Protein AF-A0A4R5EFM0-F1 (afdb_monomer)

Sequence (162 aa):
MQKVVRPEHVPHYLEGGYDLVAGYVHRFHDVRELTTPGALIRGLGLIYEGSPFTPMSEEIHVIRWPAVKPPLFRRPLGGIDEWSMGIIPGGWVIEKAPFPGSGYAPGDGPAIPEFKIESQRLPHGAELYRIAADGKERLVAGYDADLRRWLVKLPGGPGGRA

Solvent-accessible surface area (backbone atoms only — not comparable to full-atom values): 8920 Å² total; per-residue (Å²): 56,33,31,80,49,56,76,86,52,50,56,40,31,60,74,65,32,55,50,71,48,60,46,70,34,30,52,44,84,74,48,64,86,44,46,26,27,36,45,42,32,41,37,53,35,46,76,51,93,88,45,94,59,56,61,83,35,64,52,40,40,35,40,38,40,83,75,88,56,64,88,61,57,36,59,44,22,12,14,66,41,73,66,53,11,70,74,33,89,84,35,80,39,70,43,68,82,89,47,78,27,74,26,42,42,72,26,57,77,78,91,32,64,30,24,38,30,66,83,37,72,61,57,64,68,21,33,35,33,39,24,28,57,89,38,54,74,41,74,42,27,39,31,37,60,90,77,50,33,39,50,69,49,61,96,82,64,80,82,80,82,129

Radius of gyration: 16.35 Å; Cα contacts (8 Å, |Δi|>4): 346; chains: 1; bounding box: 41×30×46 Å

Nearest PDB structures (foldseek):
  8gdt-assembly1_B  TM=5.083E-01  e=2.490E+00  Heligmosomoides polygyrus
  7lu9-assembly1_r  TM=2.102E-01  e=1.807E+00  Macaca mulatta
  9bge-assembly1_E  TM=2.446E-01  e=6.505E+00  Mus musculus
  7ugp-assembly1_L  TM=2.733E-01  e=9.552E+00  Homo sapiens

Mean predicted aligned error: 4.9 Å

Foldseek 3Di:
DKDWDQPVCVCCAAPVLDFKDFFKDADCVLCVVQLALLSCCQQLVQDDVPRSGDSPDQKTKMKDADPPDVVQWAQQAAEQDPVRQVPTVVRDDHDHPPDPNPQFGPHDDDTGGMTGGHIDGGDFQIWMWMRGRVSDIDTQWGQHPVVSHTHGDDVPDPDDDD

Secondary structure (DSSP, 8-state):
-EEEEPGGGHHHHHTT---EEEEEEE-HHHHTT--SHHHHHHHTT--STT-S--TT-SEEEEEE---S-GGG-B--BEESSHHHHHTSTT--EE--SS---BSB-SSSSSPPBEEEEEEEEPPTT-EEEEEETT--EEEEEEEETTTTEEEE--TT------

Structure (mmCIF, N/CA/C/O backbone):
data_AF-A0A4R5EFM0-F1
#
_entry.id   AF-A0A4R5EFM0-F1
#
loop_
_atom_site.group_PDB
_atom_site.id
_atom_site.type_symbol
_atom_site.label_atom_id
_atom_site.label_alt_id
_atom_site.label_comp_id
_atom_site.label_asym_id
_atom_site.label_entity_id
_atom_site.label_seq_id
_atom_site.pdbx_PDB_ins_code
_atom_site.Cartn_x
_atom_site.Cartn_y
_atom_site.Cartn_z
_atom_site.occupancy
_atom_site.B_iso_or_equiv
_atom_site.auth_seq_id
_atom_site.auth_comp_id
_atom_site.auth_asym_id
_atom_site.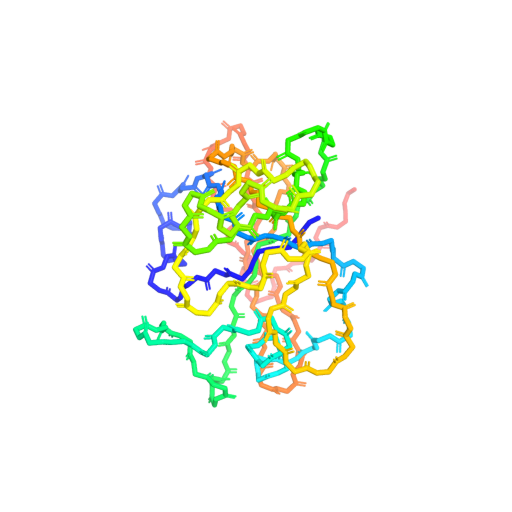auth_atom_id
_atom_site.pdbx_PDB_model_num
ATOM 1 N N . MET A 1 1 ? -6.533 -6.023 -2.010 1.00 97.31 1 MET A N 1
ATOM 2 C CA . MET A 1 1 ? -5.299 -5.231 -2.175 1.00 97.31 1 MET A CA 1
ATOM 3 C C . MET A 1 1 ? -4.928 -4.609 -0.850 1.00 97.31 1 MET A C 1
ATOM 5 O O . MET A 1 1 ? -5.815 -4.440 -0.022 1.00 97.31 1 MET A O 1
ATOM 9 N N . GLN A 1 2 ? -3.647 -4.313 -0.660 1.00 98.31 2 GLN A N 1
ATOM 10 C CA . GLN A 1 2 ? -3.086 -3.630 0.496 1.00 98.31 2 GLN A CA 1
ATOM 11 C C . GLN A 1 2 ? -2.067 -2.576 0.034 1.00 98.31 2 GLN A C 1
ATOM 13 O O . GLN A 1 2 ? -1.236 -2.850 -0.836 1.00 98.31 2 GLN A O 1
ATOM 18 N N . LYS A 1 3 ? -2.107 -1.393 0.651 1.00 98.38 3 LYS A N 1
ATOM 19 C CA . LYS A 1 3 ? -1.127 -0.309 0.496 1.00 98.38 3 LYS A CA 1
ATOM 20 C C . LYS A 1 3 ? -0.607 0.086 1.867 1.00 98.38 3 LYS A C 1
ATOM 22 O O . LYS A 1 3 ? -1.414 0.407 2.731 1.00 98.38 3 LYS A O 1
ATOM 27 N N . VAL A 1 4 ? 0.712 0.123 2.044 1.00 98.25 4 VAL A N 1
ATOM 28 C CA . VAL A 1 4 ? 1.313 0.815 3.191 1.00 98.25 4 VAL A CA 1
ATOM 29 C C . VAL A 1 4 ? 1.146 2.321 2.998 1.00 98.25 4 VAL A C 1
ATOM 31 O O . VAL A 1 4 ? 1.496 2.865 1.946 1.00 98.25 4 VAL A O 1
ATOM 34 N N . VAL A 1 5 ? 0.582 2.981 4.006 1.00 97.56 5 VAL A N 1
ATOM 35 C CA . VAL A 1 5 ? 0.316 4.419 4.017 1.00 97.56 5 VAL A CA 1
ATOM 36 C C . VAL A 1 5 ? 1.448 5.118 4.749 1.00 97.56 5 VAL A C 1
ATOM 38 O O . VAL A 1 5 ? 1.846 4.705 5.837 1.00 97.56 5 VAL A O 1
ATOM 41 N N . ARG A 1 6 ? 1.970 6.184 4.144 1.00 96.31 6 ARG A N 1
ATOM 42 C CA . ARG A 1 6 ? 2.980 7.021 4.790 1.00 96.31 6 ARG A CA 1
ATOM 43 C C . ARG A 1 6 ? 2.378 7.694 6.032 1.00 96.31 6 ARG A C 1
ATOM 45 O O . ARG A 1 6 ? 1.233 8.142 5.929 1.00 96.31 6 ARG A O 1
ATOM 52 N N . PRO A 1 7 ? 3.090 7.778 7.169 1.00 95.12 7 PRO A N 1
ATOM 53 C CA . PRO A 1 7 ? 2.542 8.347 8.402 1.00 95.12 7 PRO A CA 1
ATOM 54 C C . PRO A 1 7 ? 1.918 9.734 8.205 1.00 95.12 7 PRO A C 1
ATOM 56 O O . PRO A 1 7 ? 0.800 9.976 8.653 1.00 95.12 7 PRO A O 1
ATOM 59 N N . GLU A 1 8 ? 2.574 10.604 7.434 1.00 94.94 8 GLU A N 1
ATOM 60 C CA . GLU A 1 8 ? 2.098 11.952 7.120 1.00 94.94 8 GLU A CA 1
ATOM 61 C C . GLU A 1 8 ? 0.795 11.971 6.303 1.00 94.94 8 GLU A C 1
ATOM 63 O O . GLU A 1 8 ? 0.056 12.952 6.323 1.00 94.94 8 GLU A O 1
ATOM 68 N N . HIS A 1 9 ? 0.463 10.886 5.597 1.00 96.38 9 HIS A N 1
ATOM 69 C CA . HIS A 1 9 ? -0.770 10.781 4.818 1.00 96.38 9 HIS A CA 1
ATOM 70 C C . HIS A 1 9 ? -1.962 10.281 5.637 1.00 96.38 9 HIS A C 1
ATOM 72 O O . HIS A 1 9 ? -3.096 10.493 5.217 1.00 96.38 9 HIS A O 1
ATOM 78 N N . VAL A 1 10 ? -1.751 9.655 6.798 1.00 96.56 10 VAL A N 1
ATOM 79 C CA . VAL A 1 10 ? -2.845 9.079 7.601 1.00 96.56 10 VAL A CA 1
ATOM 80 C C . VAL A 1 10 ? -3.905 10.126 7.992 1.00 96.56 10 VAL A C 1
ATOM 82 O O . VAL A 1 10 ? -5.085 9.856 7.747 1.00 96.56 10 VAL A O 1
ATOM 85 N N . PRO A 1 11 ? -3.550 11.334 8.483 1.00 95.94 11 PRO A N 1
ATOM 86 C CA . PRO A 1 11 ? -4.543 12.367 8.796 1.00 95.94 11 PRO A CA 1
ATOM 87 C C . PRO A 1 11 ? -5.354 12.820 7.574 1.00 95.94 11 PRO A C 1
ATOM 89 O O . PRO A 1 11 ? -6.542 13.101 7.687 1.00 95.94 11 PRO A O 1
ATOM 92 N N . HIS A 1 12 ? -4.761 12.817 6.376 1.00 96.00 12 HIS A N 1
ATOM 93 C CA . HIS A 1 12 ? -5.465 13.202 5.147 1.00 96.00 12 HIS A CA 1
ATOM 94 C C . HIS A 1 12 ? -6.621 12.247 4.823 1.00 96.00 12 HIS A C 1
ATOM 96 O O . HIS A 1 12 ? -7.671 12.690 4.361 1.00 96.00 12 HIS A O 1
ATOM 102 N N . TYR A 1 13 ? -6.457 10.951 5.101 1.00 96.19 13 TYR A N 1
ATOM 103 C CA . TYR A 1 13 ? -7.558 9.994 5.012 1.00 96.19 13 TYR A CA 1
ATOM 104 C C . TYR A 1 13 ? -8.569 10.238 6.140 1.00 96.19 13 TYR A C 1
ATOM 106 O O . TYR A 1 13 ? -9.739 10.494 5.872 1.00 96.19 13 TYR A O 1
ATOM 114 N N . LEU A 1 14 ? -8.123 10.205 7.399 1.00 95.06 14 LEU A N 1
ATOM 115 C CA . LEU A 1 14 ? -9.026 10.197 8.557 1.00 95.06 14 LEU A CA 1
ATOM 116 C C . LEU A 1 14 ? -9.821 11.497 8.741 1.00 95.06 14 LEU A C 1
ATOM 118 O O . LEU A 1 14 ? -10.995 11.444 9.099 1.00 95.06 14 LEU A O 1
ATOM 122 N N . GLU A 1 15 ? -9.195 12.643 8.493 1.00 91.06 15 GLU A N 1
ATOM 123 C CA . GLU A 1 15 ? -9.760 13.972 8.751 1.00 91.06 15 GLU A CA 1
ATOM 124 C C . GLU A 1 15 ? -10.099 14.696 7.447 1.00 91.06 15 GLU A C 1
ATOM 126 O O . GLU A 1 15 ? -11.143 15.336 7.338 1.00 91.06 15 GLU A O 1
ATOM 131 N N . GLY A 1 16 ? -9.238 14.559 6.434 1.00 88.00 16 GLY A N 1
ATOM 132 C CA . GLY A 1 16 ? -9.393 15.227 5.140 1.00 88.00 16 GLY A CA 1
ATOM 133 C C . GLY A 1 16 ? -10.356 14.538 4.169 1.00 88.00 16 GLY A C 1
ATOM 134 O O . GLY A 1 16 ? -10.641 15.092 3.108 1.00 88.00 16 GLY A O 1
ATOM 135 N N . GLY A 1 17 ? -10.842 13.332 4.489 1.00 90.00 17 GLY A N 1
ATOM 136 C CA . GLY A 1 17 ? -11.742 12.567 3.619 1.00 90.00 17 GLY A CA 1
ATOM 137 C C . GLY A 1 17 ? -11.085 12.073 2.326 1.00 90.00 17 GLY A C 1
ATOM 138 O O . GLY A 1 17 ? -11.790 11.700 1.388 1.00 90.00 17 GLY A O 1
ATOM 139 N N . TYR A 1 18 ? -9.750 12.074 2.259 1.00 94.56 18 TYR A N 1
ATOM 140 C CA . TYR A 1 18 ? -9.021 11.657 1.069 1.00 94.56 18 TYR A CA 1
ATOM 141 C C . TYR A 1 18 ? -9.387 10.216 0.705 1.00 94.56 18 TYR A C 1
ATOM 143 O O . TYR A 1 18 ? -9.412 9.335 1.561 1.00 94.56 18 TYR A O 1
ATOM 151 N N . ASP A 1 19 ? -9.704 9.973 -0.562 1.00 95.25 19 ASP A N 1
ATOM 152 C CA . ASP A 1 19 ? -10.231 8.691 -1.037 1.00 95.25 19 ASP A CA 1
ATOM 153 C C . ASP A 1 19 ? -9.432 8.119 -2.209 1.00 95.25 19 ASP A C 1
ATOM 155 O O . ASP A 1 19 ? -9.840 7.129 -2.809 1.00 95.25 19 ASP A O 1
ATOM 159 N N . LEU A 1 20 ? -8.292 8.723 -2.540 1.00 95.50 20 LEU A N 1
ATOM 160 C CA . LEU A 1 20 ? -7.443 8.312 -3.651 1.00 95.50 20 LEU A CA 1
ATOM 161 C C . LEU A 1 20 ? -6.242 7.506 -3.161 1.00 95.50 20 LEU A C 1
ATOM 163 O O . LEU A 1 20 ? -5.549 7.909 -2.232 1.00 95.50 20 LEU A O 1
ATOM 167 N N . VAL A 1 21 ? -5.946 6.405 -3.847 1.00 95.81 21 VAL A N 1
ATOM 168 C CA . VAL A 1 21 ? -4.747 5.589 -3.641 1.00 95.81 21 VAL A CA 1
ATOM 169 C C . VAL A 1 21 ? -3.969 5.462 -4.951 1.00 95.81 21 VAL A C 1
ATOM 171 O O . VAL A 1 21 ? -4.559 5.352 -6.023 1.00 95.81 21 VAL A O 1
ATOM 174 N N . ALA A 1 22 ? -2.639 5.496 -4.867 1.00 95.44 22 ALA A N 1
ATOM 175 C CA . ALA A 1 22 ? -1.741 5.425 -6.018 1.00 95.44 22 ALA A CA 1
ATOM 176 C C . ALA A 1 22 ? -0.406 4.741 -5.661 1.00 95.44 22 ALA A C 1
ATOM 178 O O . ALA A 1 22 ? -0.072 4.528 -4.486 1.00 95.44 22 ALA A O 1
ATOM 179 N N . GLY A 1 23 ? 0.389 4.445 -6.689 1.00 95.38 23 GLY A N 1
ATOM 180 C CA . GLY A 1 23 ? 1.723 3.863 -6.575 1.00 95.38 23 GLY A CA 1
ATOM 181 C C . GLY A 1 23 ? 1.689 2.356 -6.332 1.00 95.38 23 GLY A C 1
ATOM 182 O O . GLY A 1 23 ? 0.810 1.656 -6.824 1.00 95.38 23 GLY A O 1
ATOM 183 N N . TYR A 1 24 ? 2.666 1.849 -5.584 1.00 95.62 24 TYR A N 1
ATOM 184 C CA . TYR A 1 24 ? 2.840 0.409 -5.388 1.00 95.62 24 TYR A CA 1
ATOM 185 C C . TYR A 1 24 ? 1.876 -0.204 -4.375 1.00 95.62 24 TYR A C 1
ATOM 187 O O . TYR A 1 24 ? 1.727 0.321 -3.270 1.00 95.62 24 TYR A O 1
ATOM 195 N N . VAL A 1 25 ? 1.232 -1.306 -4.740 1.00 97.69 25 VAL A N 1
ATOM 196 C CA . VAL A 1 25 ? 0.230 -2.029 -3.952 1.00 97.69 25 VAL A CA 1
ATOM 197 C C . VAL A 1 25 ? 0.437 -3.532 -4.091 1.00 97.69 25 VAL A C 1
ATOM 199 O O . VAL A 1 25 ? 0.948 -4.021 -5.097 1.00 97.69 25 VAL A O 1
ATOM 202 N N . HIS A 1 26 ? -0.033 -4.276 -3.098 1.00 98.06 26 HIS A N 1
ATOM 203 C CA . HIS A 1 26 ? 0.163 -5.721 -3.013 1.00 98.06 26 HIS A CA 1
ATOM 204 C C . HIS A 1 26 ? -1.179 -6.428 -2.863 1.00 98.06 26 HIS A C 1
ATOM 206 O O . HIS A 1 26 ? -2.155 -5.854 -2.363 1.00 98.06 26 HIS A O 1
ATOM 212 N N . ARG A 1 27 ? -1.273 -7.690 -3.281 1.00 97.81 27 ARG A N 1
ATOM 213 C CA . ARG A 1 27 ? -2.449 -8.494 -2.928 1.00 97.81 27 ARG A CA 1
ATOM 214 C C . ARG A 1 27 ? -2.322 -8.847 -1.453 1.00 97.81 27 ARG A C 1
ATOM 216 O O . ARG A 1 27 ? -1.245 -9.202 -0.997 1.00 97.81 27 ARG A O 1
ATOM 223 N N . PHE A 1 28 ? -3.419 -8.755 -0.704 1.00 97.81 28 PHE A N 1
ATOM 224 C CA . PHE A 1 28 ? -3.363 -8.977 0.743 1.00 97.81 28 PHE A CA 1
ATOM 225 C C . PHE A 1 28 ? -2.834 -10.379 1.089 1.00 97.81 28 PHE A C 1
ATOM 227 O O . PHE A 1 28 ? -2.037 -10.516 2.006 1.00 97.81 28 PHE A O 1
ATOM 234 N N . HIS A 1 29 ? -3.183 -11.400 0.298 1.00 97.12 29 HIS A N 1
ATOM 235 C CA . HIS A 1 29 ? -2.681 -12.760 0.512 1.00 97.12 29 HIS A CA 1
ATOM 236 C C . HIS A 1 29 ? -1.158 -12.894 0.382 1.00 97.12 29 HIS A C 1
ATOM 238 O O . HIS A 1 29 ? -0.595 -13.735 1.068 1.00 97.12 29 HIS A O 1
ATOM 244 N N . ASP A 1 30 ? -0.502 -12.080 -0.454 1.00 97.88 30 ASP A N 1
ATOM 245 C CA . ASP A 1 30 ? 0.954 -12.138 -0.656 1.00 97.88 30 ASP A CA 1
ATOM 246 C C . ASP A 1 30 ? 1.726 -11.512 0.518 1.00 97.88 30 ASP A C 1
ATOM 248 O O . ASP A 1 30 ? 2.917 -11.753 0.674 1.00 97.88 30 ASP A O 1
ATOM 252 N N . VAL A 1 31 ? 1.059 -10.694 1.340 1.00 97.94 31 VAL A N 1
ATOM 253 C CA . VAL A 1 31 ? 1.690 -9.910 2.419 1.00 97.94 31 VAL A CA 1
ATOM 254 C C . VAL A 1 31 ? 1.107 -10.200 3.799 1.00 97.94 31 VAL A C 1
ATOM 256 O O . VAL A 1 31 ? 1.524 -9.586 4.775 1.00 97.94 31 VAL A O 1
ATOM 259 N N . ARG A 1 32 ? 0.146 -11.125 3.907 1.00 96.75 32 ARG A N 1
ATOM 260 C CA . ARG A 1 32 ? -0.554 -11.430 5.167 1.00 96.75 32 ARG A CA 1
ATOM 261 C C . ARG A 1 32 ? 0.363 -11.988 6.260 1.00 96.75 32 ARG A C 1
ATOM 263 O O . ARG A 1 32 ? 0.046 -11.857 7.432 1.00 96.75 32 ARG A O 1
ATOM 270 N N . GLU A 1 33 ? 1.480 -12.603 5.871 1.00 96.75 33 GLU A N 1
ATOM 271 C CA . GLU A 1 33 ? 2.476 -13.153 6.802 1.00 96.75 33 GLU A CA 1
ATOM 272 C C . GLU A 1 33 ? 3.447 -12.068 7.316 1.00 96.75 33 GLU A C 1
ATOM 274 O O . GLU A 1 33 ? 4.180 -12.286 8.278 1.00 96.75 33 GLU A O 1
ATOM 279 N N . LEU A 1 34 ? 3.451 -10.875 6.703 1.00 97.56 34 LEU A N 1
ATOM 280 C CA . LEU A 1 34 ? 4.215 -9.717 7.172 1.00 97.56 34 LEU A CA 1
ATOM 281 C C . LEU A 1 34 ? 3.406 -8.986 8.247 1.00 97.56 34 LEU A C 1
ATOM 283 O O . LEU A 1 34 ? 2.757 -7.974 7.991 1.00 97.56 34 LEU A O 1
ATOM 287 N N . THR A 1 35 ? 3.421 -9.538 9.455 1.00 97.38 35 THR A N 1
ATOM 288 C CA . THR A 1 35 ? 2.513 -9.119 10.531 1.00 97.38 35 THR A CA 1
ATOM 289 C C . THR A 1 35 ? 3.019 -7.949 11.365 1.00 97.38 35 THR A C 1
ATOM 291 O O . THR A 1 35 ? 2.253 -7.413 12.152 1.00 97.38 35 THR A O 1
ATOM 294 N N . THR A 1 36 ? 4.273 -7.513 11.210 1.00 98.19 36 THR A N 1
ATOM 295 C CA . THR A 1 36 ? 4.859 -6.408 11.995 1.00 98.19 36 THR A CA 1
ATOM 296 C C . THR A 1 36 ? 5.310 -5.246 11.103 1.00 98.19 36 THR A C 1
ATOM 298 O O . THR A 1 36 ? 5.627 -5.466 9.927 1.00 98.19 36 THR A O 1
ATOM 301 N N . PRO A 1 37 ? 5.417 -4.010 11.640 1.00 98.25 37 PRO A N 1
ATOM 302 C CA . PRO A 1 37 ? 5.970 -2.867 10.914 1.00 98.25 37 PRO A CA 1
ATOM 303 C C . PRO A 1 37 ? 7.329 -3.168 10.280 1.00 98.25 37 PRO A C 1
ATOM 305 O O . PRO A 1 37 ? 7.510 -2.977 9.080 1.00 98.25 37 PRO A O 1
ATOM 308 N N . GLY A 1 38 ? 8.265 -3.722 11.057 1.00 97.69 38 GLY A N 1
ATOM 309 C CA . GLY A 1 38 ? 9.596 -4.069 10.564 1.00 97.69 38 GLY A CA 1
ATOM 310 C C . GLY A 1 38 ? 9.577 -5.113 9.442 1.00 97.69 38 GLY A C 1
ATOM 311 O O . GLY A 1 38 ? 10.359 -4.995 8.500 1.00 97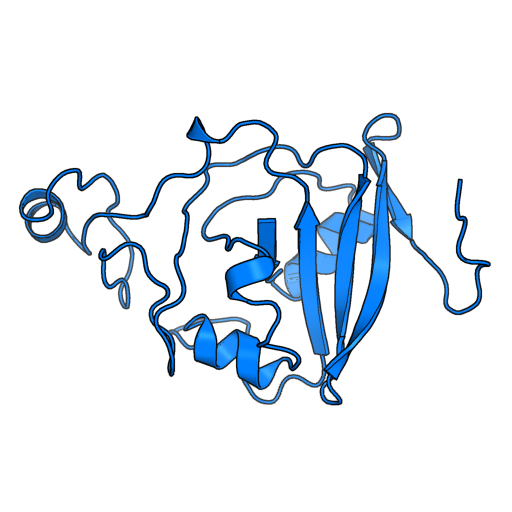.69 38 GLY A O 1
ATOM 312 N N . ALA A 1 39 ? 8.680 -6.106 9.506 1.00 97.44 39 ALA A N 1
ATOM 313 C CA . ALA A 1 39 ? 8.527 -7.110 8.452 1.00 97.44 39 ALA A CA 1
ATOM 314 C C . ALA A 1 39 ? 7.960 -6.506 7.159 1.00 97.44 39 ALA A C 1
ATOM 316 O O . ALA A 1 39 ? 8.489 -6.779 6.085 1.00 97.44 39 ALA A O 1
ATOM 317 N N . LEU A 1 40 ? 6.942 -5.643 7.254 1.00 97.81 40 LEU A N 1
ATOM 318 C CA . LEU A 1 40 ? 6.386 -4.931 6.097 1.00 97.81 40 LEU A CA 1
ATOM 319 C C . LEU A 1 40 ? 7.413 -3.994 5.461 1.00 97.81 40 LEU A C 1
ATOM 321 O O . LEU A 1 40 ? 7.563 -3.982 4.245 1.00 97.81 40 LEU A O 1
ATOM 325 N N . ILE A 1 41 ? 8.140 -3.223 6.267 1.00 97.44 41 ILE A N 1
ATOM 326 C CA . ILE A 1 41 ? 9.102 -2.236 5.767 1.00 97.44 41 ILE A CA 1
ATOM 327 C C . ILE A 1 41 ? 10.269 -2.918 5.053 1.00 97.44 41 ILE A C 1
ATOM 329 O O . ILE A 1 41 ? 10.608 -2.516 3.941 1.00 97.44 41 ILE A O 1
ATOM 333 N N . ARG A 1 42 ? 10.850 -3.968 5.651 1.00 96.88 42 ARG A N 1
ATOM 334 C CA . ARG A 1 42 ? 11.936 -4.732 5.020 1.00 96.88 42 ARG A CA 1
ATOM 335 C C . ARG A 1 42 ? 11.448 -5.539 3.823 1.00 96.88 42 ARG A C 1
ATOM 337 O O . ARG A 1 42 ? 12.032 -5.425 2.755 1.00 96.88 42 ARG A O 1
ATOM 344 N N . GLY A 1 43 ? 10.364 -6.299 3.978 1.00 96.50 43 GLY A N 1
ATOM 345 C CA . GLY A 1 43 ? 9.864 -7.199 2.935 1.00 96.50 43 GLY A CA 1
ATOM 346 C C . GLY A 1 43 ? 9.345 -6.473 1.697 1.00 96.50 43 GLY A C 1
ATOM 347 O O . GLY A 1 43 ? 9.489 -6.963 0.583 1.00 96.50 43 GLY A O 1
ATOM 348 N N . LEU A 1 44 ? 8.795 -5.268 1.863 1.00 96.31 44 LEU A N 1
ATOM 349 C CA . LEU A 1 44 ? 8.337 -4.445 0.740 1.00 96.31 44 LEU A CA 1
ATOM 350 C C . LEU A 1 44 ? 9.413 -3.476 0.226 1.00 96.31 44 LEU A C 1
ATOM 352 O O . LEU A 1 44 ? 9.128 -2.666 -0.651 1.00 96.31 44 LEU A O 1
ATOM 356 N N . GLY A 1 45 ? 10.631 -3.521 0.778 1.00 95.00 45 GLY A N 1
ATOM 357 C CA . GLY A 1 45 ? 11.744 -2.673 0.350 1.00 95.00 45 GLY A CA 1
ATOM 358 C C . GLY A 1 45 ? 11.475 -1.179 0.535 1.00 95.00 45 GLY A C 1
ATOM 359 O O . GLY A 1 45 ? 11.894 -0.352 -0.270 1.00 95.00 45 GLY A O 1
ATOM 360 N N . LEU A 1 46 ? 10.788 -0.806 1.618 1.00 95.00 46 LEU A N 1
ATOM 361 C CA . LEU A 1 46 ? 10.478 0.587 1.956 1.00 95.00 46 LEU A CA 1
ATOM 362 C C . LEU A 1 46 ? 11.669 1.318 2.599 1.00 95.00 46 LEU A C 1
ATOM 364 O O . LEU A 1 46 ? 11.484 2.346 3.244 1.00 95.00 46 LEU A O 1
ATOM 368 N N . ILE A 1 47 ? 12.885 0.792 2.450 1.00 93.19 47 ILE A N 1
ATOM 369 C CA . ILE A 1 47 ? 14.133 1.349 2.978 1.00 93.19 47 ILE A CA 1
ATOM 370 C C . ILE A 1 47 ? 14.928 1.881 1.786 1.00 93.19 47 ILE A C 1
ATOM 372 O O . ILE A 1 47 ? 15.752 1.189 1.198 1.00 93.19 47 ILE A O 1
ATOM 376 N N . TYR A 1 48 ? 14.631 3.114 1.403 1.00 89.69 48 TYR A N 1
ATOM 377 C CA . TYR A 1 48 ? 15.298 3.825 0.317 1.00 89.69 48 TYR A CA 1
ATOM 378 C C . TYR A 1 48 ? 15.582 5.265 0.756 1.00 89.69 48 TYR A C 1
ATOM 380 O O . TYR A 1 48 ? 15.055 5.735 1.769 1.00 89.69 48 TYR A O 1
ATOM 388 N N . GLU A 1 49 ? 16.425 5.973 0.009 1.00 89.50 49 GLU A N 1
ATOM 389 C CA . GLU A 1 49 ? 16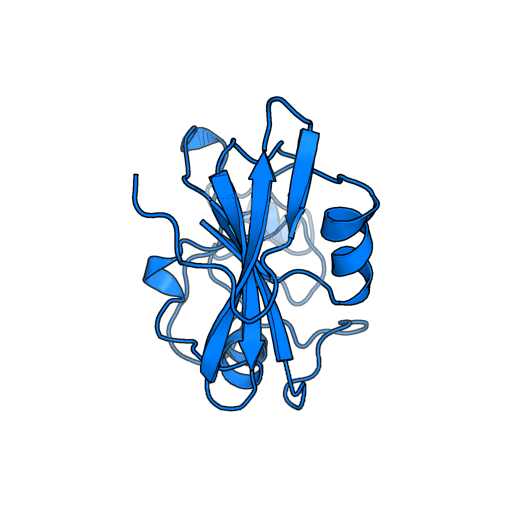.796 7.353 0.323 1.00 89.50 49 GLU A CA 1
ATOM 390 C C . GLU A 1 49 ? 15.559 8.268 0.407 1.00 89.50 49 GLU A C 1
ATOM 392 O O . GLU A 1 49 ? 14.747 8.339 -0.516 1.00 89.50 49 GLU A O 1
ATOM 397 N N . GLY A 1 50 ? 15.392 8.959 1.539 1.00 90.69 50 GLY A N 1
ATOM 398 C CA . GLY A 1 50 ? 14.221 9.807 1.788 1.00 90.69 50 GLY A CA 1
ATOM 399 C C . GLY A 1 50 ? 12.928 9.040 2.098 1.00 90.69 50 GLY A C 1
ATOM 400 O O . GLY A 1 50 ? 11.841 9.620 2.030 1.00 90.69 50 GLY A O 1
ATOM 401 N N . SER A 1 51 ? 13.008 7.744 2.420 1.00 93.00 51 SER A N 1
ATOM 402 C CA . SER A 1 51 ? 11.849 6.997 2.904 1.00 93.00 51 SER A CA 1
ATOM 403 C C . SER A 1 51 ? 11.338 7.567 4.237 1.00 93.00 51 SER A C 1
ATOM 405 O O . SER A 1 51 ? 12.138 7.799 5.144 1.00 93.00 51 SER A O 1
ATOM 407 N N . PRO A 1 52 ? 10.013 7.755 4.403 1.00 94.50 52 PRO A N 1
ATOM 408 C CA . PRO A 1 52 ? 9.423 8.155 5.681 1.00 94.50 52 PRO A CA 1
ATOM 409 C C . PRO A 1 52 ? 9.293 6.979 6.666 1.00 94.50 52 PRO A C 1
ATOM 411 O O . PRO A 1 52 ? 8.800 7.156 7.778 1.00 94.50 52 PRO A O 1
ATOM 414 N N . PHE A 1 53 ? 9.668 5.765 6.254 1.00 96.12 53 PHE A N 1
ATOM 415 C CA . PHE A 1 53 ? 9.518 4.551 7.048 1.00 96.12 53 PHE A CA 1
ATOM 416 C C . PHE A 1 53 ? 10.826 4.171 7.738 1.00 96.12 53 PHE A C 1
ATOM 418 O O . PHE A 1 53 ? 11.900 4.242 7.144 1.00 96.12 53 PHE A O 1
ATOM 425 N N . THR A 1 54 ? 10.725 3.684 8.977 1.00 95.06 54 THR A N 1
ATOM 426 C CA . THR A 1 54 ? 11.852 3.103 9.713 1.00 95.06 54 THR A CA 1
ATOM 427 C C . THR A 1 54 ? 11.506 1.691 10.187 1.00 95.06 54 THR A C 1
ATOM 429 O O . THR A 1 54 ? 10.425 1.482 10.734 1.00 95.06 54 THR A O 1
ATOM 432 N N . PRO A 1 55 ? 12.395 0.690 10.041 1.00 92.38 55 PRO A N 1
ATOM 433 C CA . PRO A 1 55 ? 12.129 -0.667 10.526 1.00 92.38 55 PRO A CA 1
ATOM 434 C C . PRO A 1 55 ? 11.899 -0.769 12.041 1.00 92.38 55 PRO A C 1
ATOM 436 O O . PRO A 1 55 ? 11.434 -1.808 12.505 1.00 92.38 55 PRO A O 1
ATOM 439 N N . MET A 1 56 ? 12.248 0.282 12.792 1.00 93.62 56 MET A N 1
ATOM 440 C CA . MET A 1 56 ? 12.015 0.419 14.232 1.00 93.62 56 MET A CA 1
ATOM 441 C C . MET A 1 56 ? 10.686 1.119 14.562 1.00 93.62 56 MET A C 1
ATOM 443 O O . MET A 1 56 ? 10.456 1.472 15.712 1.00 93.62 56 MET A O 1
ATOM 447 N N . SER A 1 57 ? 9.824 1.380 13.574 1.00 94.62 57 SER A N 1
ATOM 448 C CA . SER A 1 57 ? 8.512 1.978 13.818 1.00 94.62 57 SER A CA 1
ATOM 449 C C . SER A 1 57 ? 7.670 1.087 14.734 1.00 94.62 57 SER A C 1
ATOM 451 O O . SER A 1 57 ? 7.448 -0.086 14.438 1.00 94.62 57 SER A O 1
ATOM 453 N N . GLU A 1 58 ? 7.137 1.678 15.802 1.00 96.88 58 GLU A N 1
ATOM 454 C CA . GLU A 1 58 ? 6.234 1.006 16.748 1.00 96.88 58 GLU A CA 1
ATOM 455 C C . GLU A 1 58 ? 4.865 0.672 16.134 1.00 96.88 58 GLU A C 1
ATOM 457 O O . GLU A 1 58 ? 4.132 -0.188 16.625 1.00 96.88 58 GLU A O 1
ATOM 462 N N . GLU A 1 59 ? 4.510 1.342 15.039 1.00 97.38 59 GLU A N 1
ATOM 463 C CA . GLU A 1 59 ? 3.290 1.088 14.290 1.00 97.38 59 GLU A CA 1
ATOM 464 C C . GLU A 1 59 ? 3.442 1.429 12.806 1.00 97.38 59 GLU A C 1
ATOM 466 O O . GLU A 1 59 ? 4.289 2.227 12.403 1.00 97.38 59 GLU A O 1
ATOM 471 N N . ILE A 1 60 ? 2.587 0.829 11.982 1.00 98.38 60 ILE A N 1
ATOM 472 C CA . ILE A 1 60 ? 2.443 1.158 10.567 1.00 98.38 60 ILE A CA 1
ATOM 473 C C . ILE A 1 60 ? 0.970 1.129 10.169 1.00 98.38 60 ILE A C 1
ATOM 475 O O . ILE A 1 60 ? 0.181 0.351 10.710 1.00 98.38 60 ILE A O 1
ATOM 479 N N . HIS A 1 61 ? 0.599 1.971 9.209 1.00 98.56 61 HIS A N 1
ATOM 480 C CA . HIS A 1 61 ? -0.762 2.030 8.695 1.00 98.56 61 HIS A CA 1
ATOM 481 C C . HIS A 1 61 ? -0.851 1.404 7.309 1.00 98.56 61 HIS A C 1
ATOM 483 O O . HIS A 1 61 ? 0.009 1.619 6.451 1.00 98.56 61 HIS A O 1
ATOM 489 N N . VAL A 1 62 ? -1.918 0.644 7.079 1.00 98.69 62 VAL A N 1
ATOM 490 C CA . VAL A 1 62 ? -2.218 0.059 5.773 1.00 98.69 62 VAL A CA 1
ATOM 491 C C . VAL A 1 62 ? -3.668 0.314 5.392 1.00 98.69 62 VAL A C 1
ATOM 493 O O . VAL A 1 62 ? -4.549 0.276 6.244 1.00 98.69 62 VAL A O 1
ATOM 496 N N . ILE A 1 63 ? -3.928 0.534 4.106 1.00 98.56 63 ILE A N 1
ATOM 497 C CA . ILE A 1 63 ? -5.286 0.524 3.554 1.00 98.56 63 ILE A CA 1
ATOM 498 C C . ILE A 1 63 ? -5.503 -0.796 2.824 1.00 98.56 63 ILE A C 1
ATOM 500 O O . ILE A 1 63 ? -4.639 -1.222 2.053 1.00 98.56 63 ILE A O 1
ATOM 504 N N . ARG A 1 64 ? -6.649 -1.441 3.055 1.00 98.44 64 ARG A N 1
ATOM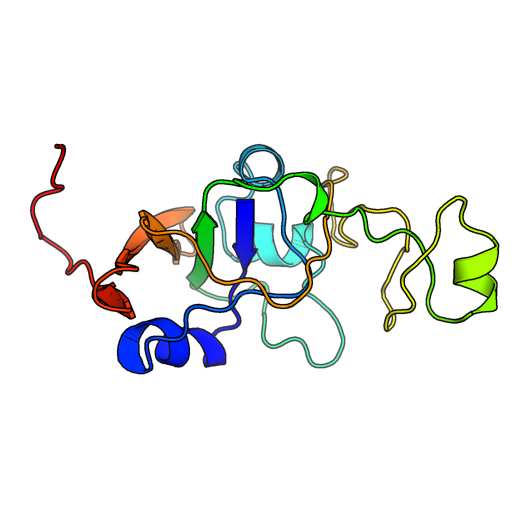 505 C CA . ARG A 1 64 ? -7.079 -2.688 2.414 1.00 98.44 64 ARG A CA 1
ATOM 506 C C . ARG A 1 64 ? -8.400 -2.483 1.679 1.00 98.44 64 ARG A C 1
ATOM 508 O O . ARG A 1 64 ? -9.289 -1.801 2.170 1.00 98.44 64 ARG A O 1
ATOM 515 N N . TRP A 1 65 ? -8.517 -3.044 0.478 1.00 97.62 65 TRP A N 1
ATOM 516 C CA . TRP A 1 65 ? -9.727 -2.917 -0.347 1.00 97.62 65 TRP A CA 1
ATOM 517 C C . TRP A 1 65 ? -9.854 -4.049 -1.380 1.00 97.62 65 TRP A C 1
ATOM 519 O O . TRP A 1 65 ? -8.835 -4.627 -1.787 1.00 97.62 65 TRP A O 1
ATOM 529 N N . PRO A 1 66 ? -11.070 -4.384 -1.847 1.00 95.31 66 PRO A N 1
ATOM 530 C CA . PRO A 1 66 ? -11.270 -5.347 -2.929 1.00 95.31 66 PRO A CA 1
ATOM 531 C C . PRO A 1 66 ? -10.794 -4.804 -4.289 1.00 95.31 66 PRO A C 1
ATOM 533 O O . PRO A 1 66 ? -11.018 -3.646 -4.638 1.00 95.31 66 PRO A O 1
ATOM 536 N N . ALA A 1 67 ? -10.157 -5.658 -5.097 1.00 91.88 67 ALA A N 1
ATOM 537 C CA . ALA A 1 67 ? -9.732 -5.318 -6.458 1.00 91.88 67 ALA A CA 1
ATOM 538 C C . ALA A 1 67 ? -10.904 -5.458 -7.448 1.00 91.88 67 ALA A C 1
ATOM 540 O O . ALA A 1 67 ? -11.036 -6.477 -8.118 1.00 91.88 67 ALA A O 1
ATOM 541 N N . VAL A 1 68 ? -11.761 -4.439 -7.545 1.00 83.81 68 VAL A N 1
ATOM 542 C CA . VAL A 1 68 ? -12.990 -4.491 -8.370 1.00 83.81 68 VAL A CA 1
ATOM 543 C C . VAL A 1 68 ? -12.756 -4.313 -9.880 1.00 83.81 68 VAL A C 1
ATOM 545 O O . VAL A 1 68 ? -13.651 -4.576 -10.677 1.00 83.81 68 VAL A O 1
ATOM 548 N N . LYS A 1 69 ? -11.554 -3.886 -10.296 1.00 87.69 69 LYS A N 1
ATOM 549 C CA . LYS A 1 69 ? -11.159 -3.718 -11.709 1.00 87.69 69 LYS A CA 1
ATOM 550 C C . LYS A 1 69 ? -9.737 -4.249 -11.947 1.00 87.69 69 LYS A C 1
ATOM 552 O O . LYS A 1 69 ? -8.793 -3.459 -11.949 1.00 87.69 69 LYS A O 1
ATOM 557 N N . PRO A 1 70 ? -9.559 -5.568 -12.150 1.00 86.94 70 PRO A N 1
ATOM 558 C CA . PRO A 1 70 ? -8.240 -6.193 -12.288 1.00 86.94 70 PRO A CA 1
ATOM 559 C C . PRO A 1 70 ? -7.289 -5.538 -13.310 1.00 86.94 70 PRO A C 1
ATOM 561 O O . PRO A 1 70 ? -6.115 -5.393 -12.977 1.00 86.94 70 PRO A O 1
ATOM 564 N N . PRO A 1 71 ? -7.742 -5.057 -14.491 1.00 90.56 71 PRO A N 1
ATOM 565 C CA . PRO A 1 71 ? -6.848 -4.415 -15.463 1.00 90.56 71 PRO A CA 1
ATOM 566 C C . PRO A 1 71 ? -6.150 -3.142 -14.964 1.00 90.56 71 PRO A C 1
ATOM 568 O O . PRO A 1 71 ? -5.145 -2.736 -15.541 1.00 90.56 71 PRO A O 1
ATOM 571 N N . LEU A 1 72 ? -6.657 -2.512 -13.897 1.00 90.81 72 LEU A N 1
ATOM 572 C CA . LEU A 1 72 ? -6.029 -1.333 -13.297 1.00 90.81 72 LEU A CA 1
ATOM 573 C C . LEU A 1 72 ? -4.814 -1.678 -12.425 1.00 90.81 72 LEU A C 1
ATOM 575 O O . LEU A 1 72 ? -4.108 -0.770 -11.999 1.00 90.81 72 LEU A O 1
ATOM 579 N N . PHE A 1 73 ? -4.559 -2.962 -12.159 1.00 94.31 73 PHE A N 1
ATOM 580 C CA . PHE A 1 73 ? -3.435 -3.447 -11.363 1.00 94.31 73 PHE A CA 1
ATOM 581 C C . PHE A 1 73 ? -2.411 -4.101 -12.284 1.00 94.31 73 PHE A C 1
ATOM 583 O O . PHE A 1 73 ? -2.518 -5.276 -12.635 1.00 94.31 73 PHE A O 1
ATOM 590 N N . ARG A 1 74 ? -1.402 -3.332 -12.690 1.00 95.00 74 ARG A N 1
ATOM 591 C CA . ARG A 1 74 ? -0.371 -3.799 -13.619 1.00 95.00 74 ARG A CA 1
ATOM 592 C C . ARG A 1 74 ? 0.915 -4.085 -12.863 1.00 95.00 74 ARG A C 1
ATOM 594 O O . ARG A 1 74 ? 1.316 -3.304 -12.002 1.00 95.00 74 ARG A O 1
ATOM 601 N N . ARG A 1 75 ? 1.585 -5.189 -13.199 1.00 95.38 75 ARG A N 1
ATOM 602 C CA . ARG A 1 75 ? 2.934 -5.450 -12.683 1.00 95.38 75 ARG A CA 1
ATOM 603 C C . ARG A 1 75 ? 3.872 -4.349 -13.193 1.00 95.38 75 ARG A C 1
ATOM 605 O O . ARG A 1 75 ? 3.833 -4.071 -14.395 1.00 95.38 75 ARG A O 1
ATOM 612 N N . PRO A 1 76 ? 4.678 -3.714 -12.330 1.00 94.81 76 PRO A N 1
ATOM 613 C CA . PRO A 1 76 ? 5.606 -2.669 -12.736 1.00 94.81 76 PRO A CA 1
ATOM 614 C C . PRO A 1 76 ? 6.835 -3.300 -13.400 1.00 94.81 76 PRO A C 1
ATOM 616 O O . PRO A 1 76 ? 7.868 -3.510 -12.771 1.00 94.81 76 PRO A O 1
ATOM 619 N N . LEU A 1 77 ? 6.681 -3.662 -14.672 1.00 95.38 77 LEU A N 1
ATOM 620 C CA . LEU A 1 77 ? 7.774 -4.126 -15.516 1.00 95.38 77 LEU A CA 1
ATOM 621 C C . LEU A 1 77 ? 8.457 -2.911 -16.142 1.00 95.38 77 LEU A C 1
ATOM 623 O O . LEU A 1 77 ? 7.766 -2.038 -16.679 1.00 95.38 77 LEU A O 1
ATOM 627 N N . GLY A 1 78 ? 9.783 -2.839 -16.077 1.00 94.62 78 GLY A N 1
ATOM 628 C CA . GLY A 1 78 ? 10.521 -1.714 -16.647 1.00 94.62 78 GLY A CA 1
ATOM 629 C C . GLY A 1 78 ? 11.909 -1.518 -16.050 1.00 94.62 78 GLY A C 1
ATOM 630 O O . GLY A 1 78 ? 12.568 -2.490 -15.707 1.00 94.62 78 GLY A O 1
ATOM 631 N N . GLY A 1 79 ? 12.354 -0.269 -15.933 1.00 93.50 79 GLY A N 1
ATOM 632 C CA . GLY A 1 79 ? 13.709 0.048 -15.482 1.00 93.50 79 GLY A CA 1
ATOM 633 C C . GLY A 1 79 ? 13.838 1.445 -14.883 1.00 93.50 79 GLY A C 1
ATOM 634 O O . GLY A 1 79 ? 12.838 2.093 -14.579 1.00 93.50 79 GLY A O 1
ATOM 635 N N . ILE A 1 80 ? 15.073 1.898 -14.684 1.00 92.81 80 ILE A N 1
ATOM 636 C CA . ILE A 1 80 ? 15.375 3.229 -14.124 1.00 92.81 80 ILE A CA 1
ATOM 637 C C . ILE A 1 80 ? 15.599 4.302 -15.199 1.00 92.81 80 ILE A C 1
ATOM 639 O O . ILE A 1 80 ? 15.719 5.485 -14.892 1.00 92.81 80 ILE A O 1
ATOM 643 N N . ASP A 1 81 ? 15.627 3.885 -16.462 1.00 92.94 81 ASP A N 1
ATOM 644 C CA . ASP A 1 81 ? 15.757 4.717 -17.653 1.00 92.94 81 ASP A CA 1
ATOM 645 C C . ASP A 1 81 ? 15.043 4.049 -18.847 1.00 92.94 81 ASP A C 1
ATOM 647 O O . ASP A 1 81 ? 14.552 2.919 -18.756 1.00 92.94 81 ASP A O 1
ATOM 651 N N . GLU A 1 82 ? 14.956 4.755 -19.978 1.00 93.25 82 GLU A N 1
ATOM 652 C CA . GLU A 1 82 ? 14.280 4.255 -21.186 1.00 93.25 82 GLU A CA 1
ATOM 653 C C . GLU A 1 82 ? 14.917 2.971 -21.728 1.00 93.25 82 GLU A C 1
ATOM 655 O O . GLU A 1 82 ? 14.212 2.078 -22.200 1.00 93.25 82 GLU A O 1
ATOM 660 N N . TRP A 1 83 ? 16.242 2.859 -21.631 1.00 91.75 83 TRP A N 1
ATOM 661 C CA . TRP A 1 83 ? 16.986 1.706 -22.124 1.00 91.75 83 TRP A CA 1
ATOM 662 C C . TRP A 1 83 ? 16.670 0.445 -21.315 1.00 91.75 83 TRP A C 1
ATOM 664 O O . TRP A 1 83 ? 16.247 -0.570 -21.871 1.00 91.75 83 TRP A O 1
ATOM 674 N N . SER A 1 84 ? 16.828 0.516 -19.993 1.00 90.38 84 SER A N 1
ATOM 675 C CA . SER A 1 84 ? 16.538 -0.575 -19.062 1.00 90.38 84 SER A CA 1
ATOM 676 C C . SER A 1 84 ? 15.059 -0.959 -19.071 1.00 90.38 84 SER A C 1
ATOM 678 O O . SER A 1 84 ? 14.747 -2.140 -18.964 1.00 90.38 84 SER A O 1
ATOM 680 N N . MET A 1 85 ? 14.141 -0.010 -19.282 1.00 93.94 85 MET A N 1
ATOM 681 C CA . MET A 1 85 ? 12.733 -0.333 -19.521 1.00 93.94 85 MET A CA 1
ATOM 682 C C . MET A 1 85 ? 12.534 -1.088 -20.843 1.00 93.94 85 MET A C 1
ATOM 684 O O . MET A 1 85 ? 11.811 -2.084 -20.865 1.00 93.94 85 MET A O 1
ATOM 688 N N . GLY A 1 86 ? 13.158 -0.631 -21.934 1.00 91.19 86 GLY A N 1
ATOM 689 C CA . GLY A 1 86 ? 12.969 -1.178 -23.281 1.00 91.19 86 GLY A CA 1
ATOM 690 C C . GLY A 1 86 ? 13.451 -2.620 -23.457 1.00 91.19 86 GLY A C 1
ATOM 691 O O . GLY A 1 86 ? 12.912 -3.346 -24.290 1.00 91.19 86 GLY A O 1
ATOM 692 N N . ILE A 1 87 ? 14.422 -3.064 -22.653 1.00 92.12 87 ILE A N 1
ATOM 693 C CA . ILE A 1 87 ? 14.894 -4.458 -22.664 1.00 92.12 87 ILE A CA 1
ATOM 694 C C . ILE A 1 87 ? 13.988 -5.418 -21.875 1.00 92.12 87 ILE A C 1
ATOM 696 O O . ILE A 1 87 ? 14.115 -6.632 -22.037 1.00 92.12 87 ILE A O 1
ATOM 700 N N . ILE A 1 88 ? 13.073 -4.915 -21.034 1.00 91.12 88 ILE A N 1
ATOM 701 C CA . ILE A 1 88 ? 12.118 -5.747 -20.293 1.00 91.12 88 ILE A CA 1
ATOM 702 C C . ILE A 1 88 ? 10.878 -6.000 -21.162 1.00 91.12 88 ILE A C 1
ATOM 704 O O . ILE A 1 88 ? 10.175 -5.052 -21.522 1.00 91.12 88 ILE A O 1
ATOM 708 N N . PRO A 1 89 ? 10.533 -7.265 -21.472 1.00 89.88 89 PRO A N 1
ATOM 709 C CA . PRO A 1 89 ? 9.328 -7.573 -22.236 1.00 89.88 89 PRO A CA 1
ATOM 710 C C . PRO A 1 89 ? 8.063 -7.039 -21.553 1.00 89.88 89 PRO A C 1
ATOM 712 O O . PRO A 1 89 ? 7.767 -7.378 -20.407 1.00 89.88 89 PRO A O 1
ATOM 715 N N . GLY A 1 90 ? 7.302 -6.203 -22.263 1.00 89.25 90 GLY A N 1
ATOM 716 C CA . GLY A 1 90 ? 6.116 -5.544 -21.705 1.00 89.25 90 GLY A CA 1
ATOM 717 C C . GLY A 1 90 ? 6.432 -4.439 -20.689 1.00 89.25 90 GLY A C 1
ATOM 718 O O . GLY A 1 90 ? 5.540 -4.044 -19.933 1.00 89.25 90 GLY A O 1
ATOM 719 N N . GLY A 1 91 ? 7.680 -3.958 -20.661 1.00 91.81 91 GLY A N 1
ATOM 720 C CA . GLY A 1 91 ? 8.119 -2.826 -19.859 1.00 91.81 91 GLY A CA 1
ATOM 721 C C . GLY A 1 91 ? 7.320 -1.563 -20.178 1.00 91.81 91 GLY A C 1
ATOM 722 O O . GLY A 1 91 ? 7.074 -1.242 -21.339 1.00 91.81 91 GLY A O 1
ATOM 723 N N . TRP A 1 92 ? 6.865 -0.869 -19.139 1.00 93.25 92 TRP A N 1
ATOM 724 C CA . TRP A 1 92 ? 6.030 0.331 -19.273 1.00 93.25 92 TRP A CA 1
ATOM 725 C C . TRP A 1 92 ? 6.285 1.384 -18.193 1.00 93.25 92 TRP A C 1
ATOM 727 O O . TRP A 1 92 ? 5.648 2.436 -18.208 1.00 93.25 92 TRP A O 1
ATOM 737 N N . VAL A 1 93 ? 7.169 1.094 -17.236 1.00 92.75 93 VAL A N 1
ATOM 738 C CA . VAL A 1 93 ? 7.474 1.972 -16.107 1.00 92.75 93 VAL A CA 1
ATOM 739 C C . VAL A 1 93 ? 8.944 2.368 -16.144 1.00 92.75 93 VAL A C 1
ATOM 741 O O . VAL A 1 93 ? 9.815 1.507 -16.256 1.00 92.75 93 VAL A O 1
ATOM 744 N N . ILE A 1 94 ? 9.201 3.663 -15.972 1.00 92.75 94 ILE A N 1
ATOM 745 C CA . ILE A 1 94 ? 10.513 4.199 -15.609 1.00 92.75 94 ILE A CA 1
ATOM 746 C C . ILE A 1 94 ? 10.395 4.759 -14.197 1.00 92.75 94 ILE A C 1
ATOM 748 O O . ILE A 1 94 ? 9.519 5.587 -13.938 1.00 92.75 94 ILE A O 1
ATOM 752 N N . GLU A 1 95 ? 11.234 4.288 -13.283 1.00 90.25 95 GLU A N 1
ATOM 753 C CA . GLU A 1 95 ? 11.138 4.606 -11.857 1.00 90.25 95 GLU A CA 1
ATOM 754 C C . GLU A 1 95 ? 12.488 4.886 -11.212 1.00 90.25 95 GLU A C 1
ATOM 756 O O . GLU A 1 95 ? 13.543 4.595 -11.765 1.00 90.25 95 GLU A O 1
ATOM 761 N N . LYS A 1 96 ? 12.466 5.489 -10.023 1.00 85.38 96 LYS A N 1
ATOM 762 C CA . LYS A 1 96 ? 13.707 5.806 -9.309 1.00 85.38 96 LYS A CA 1
ATOM 763 C C . LYS A 1 96 ? 14.331 4.555 -8.698 1.00 85.38 96 LYS A C 1
ATOM 765 O O . LYS A 1 96 ? 13.631 3.694 -8.174 1.00 85.38 96 LYS A O 1
ATOM 770 N N . ALA A 1 97 ? 15.661 4.498 -8.702 1.00 78.00 97 ALA A N 1
ATOM 771 C CA . ALA A 1 97 ? 16.390 3.480 -7.959 1.00 78.00 97 ALA A CA 1
ATOM 772 C C . ALA A 1 97 ? 16.080 3.566 -6.444 1.00 78.00 97 ALA A C 1
ATOM 774 O O . ALA A 1 97 ? 15.918 4.675 -5.927 1.00 78.00 97 ALA A O 1
ATOM 775 N N . PRO A 1 98 ? 16.038 2.434 -5.717 1.00 76.12 98 PRO A N 1
ATOM 776 C CA . PRO A 1 98 ? 16.167 1.061 -6.209 1.00 76.12 98 PRO A CA 1
ATOM 777 C C . PRO A 1 98 ? 14.838 0.535 -6.788 1.00 76.12 98 PRO A C 1
ATOM 779 O O . PRO A 1 98 ? 13.900 0.244 -6.051 1.00 76.12 98 PRO A O 1
ATOM 782 N N . PHE A 1 99 ? 14.768 0.363 -8.113 1.00 85.56 99 PHE A N 1
ATOM 783 C CA . PHE A 1 99 ? 13.614 -0.215 -8.804 1.00 85.56 99 PHE A CA 1
ATOM 784 C C . PHE A 1 99 ? 14.063 -1.418 -9.646 1.00 85.56 99 PHE A C 1
ATOM 786 O O . PHE A 1 99 ?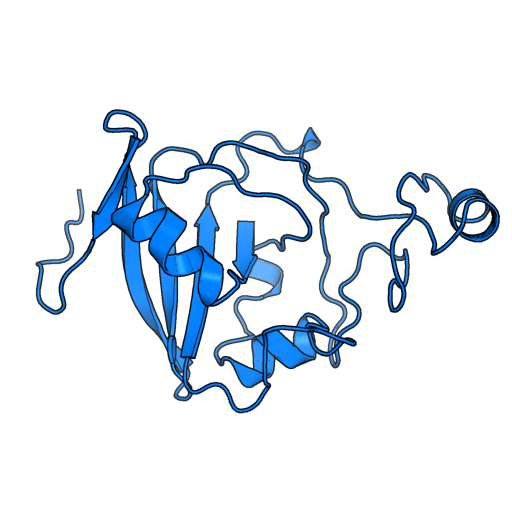 14.708 -1.228 -10.677 1.00 85.56 99 PHE A O 1
ATOM 793 N N . PRO A 1 100 ? 13.740 -2.658 -9.231 1.00 82.81 100 PRO A N 1
ATOM 794 C CA . PRO A 1 100 ? 14.174 -3.861 -9.940 1.00 82.81 100 PRO A CA 1
ATOM 795 C C . PRO A 1 100 ? 13.488 -4.075 -11.290 1.00 82.81 100 PRO A C 1
ATOM 797 O O . PRO A 1 100 ? 13.969 -4.875 -12.087 1.00 82.81 100 PRO A O 1
ATOM 800 N N . GLY A 1 101 ? 12.322 -3.460 -11.524 1.00 87.88 101 GLY A N 1
ATOM 801 C CA . GLY A 1 101 ? 11.595 -3.608 -12.788 1.00 87.88 101 GLY A CA 1
ATOM 802 C C . GLY A 1 101 ? 11.056 -5.012 -13.084 1.00 87.88 101 GLY A C 1
ATOM 803 O O . GLY A 1 101 ? 10.622 -5.285 -14.200 1.00 87.88 101 GLY A O 1
ATOM 804 N N . SER A 1 102 ? 11.074 -5.915 -12.100 1.00 90.44 102 SER A N 1
ATOM 805 C CA . SER A 1 102 ? 10.720 -7.335 -12.248 1.00 90.44 102 SER A CA 1
ATOM 806 C C . SER A 1 102 ? 9.255 -7.644 -11.911 1.00 90.44 102 SER A C 1
ATOM 808 O O . SER A 1 102 ? 8.795 -8.781 -12.059 1.00 90.44 102 SER A O 1
ATOM 810 N N . GLY A 1 103 ? 8.509 -6.641 -11.437 1.00 94.06 103 GLY A N 1
ATOM 811 C CA . GLY A 1 103 ? 7.153 -6.796 -10.919 1.00 94.06 103 GLY A CA 1
ATOM 812 C C . GLY A 1 103 ? 7.075 -7.490 -9.555 1.00 94.06 103 GLY A C 1
ATOM 813 O O . GLY A 1 103 ? 6.045 -8.104 -9.254 1.00 94.06 103 GLY A O 1
ATOM 814 N N . TYR A 1 104 ? 8.161 -7.458 -8.785 1.00 95.56 104 TYR A N 1
ATOM 815 C CA . TYR A 1 104 ? 8.243 -7.908 -7.398 1.00 95.56 104 TYR A CA 1
ATOM 816 C C . TYR A 1 104 ? 8.818 -6.783 -6.535 1.00 95.56 104 TYR A C 1
ATOM 818 O O . TYR A 1 104 ? 9.628 -5.995 -7.027 1.00 95.56 104 TYR A O 1
ATOM 826 N N . ALA A 1 105 ? 8.414 -6.737 -5.266 1.00 95.00 105 ALA A N 1
ATOM 827 C CA . ALA A 1 105 ? 8.936 -5.762 -4.317 1.00 95.00 105 ALA A CA 1
ATOM 828 C C . ALA A 1 105 ? 10.467 -5.910 -4.150 1.00 95.00 105 ALA A C 1
ATOM 830 O O . ALA A 1 105 ? 10.973 -7.035 -4.180 1.00 95.00 105 ALA A O 1
ATOM 831 N N . PRO A 1 106 ? 11.213 -4.807 -3.941 1.00 93.19 106 PRO A N 1
ATOM 832 C CA . PRO A 1 106 ? 12.677 -4.821 -3.832 1.00 93.19 106 PRO A CA 1
ATOM 833 C C . PRO A 1 106 ? 13.208 -5.257 -2.458 1.00 93.19 106 PRO A C 1
ATOM 835 O O . PRO A 1 106 ? 14.396 -5.102 -2.190 1.00 93.19 106 PRO A O 1
ATOM 838 N N . GLY A 1 107 ? 12.330 -5.707 -1.562 1.00 92.75 107 GLY A N 1
ATOM 839 C CA . GLY A 1 107 ? 12.668 -5.994 -0.176 1.00 92.75 107 GLY A CA 1
ATOM 840 C C . GLY A 1 107 ? 13.350 -7.336 0.060 1.00 92.75 107 GLY A C 1
ATOM 841 O O . GLY A 1 107 ? 13.559 -8.138 -0.849 1.00 92.75 107 GLY A O 1
ATOM 842 N N . ASP A 1 108 ? 13.666 -7.578 1.328 1.00 90.56 108 ASP A N 1
ATOM 843 C CA . ASP A 1 108 ? 14.286 -8.822 1.774 1.00 90.56 108 ASP A CA 1
ATOM 844 C C . ASP A 1 108 ? 13.269 -9.970 1.855 1.00 90.56 108 ASP A C 1
ATOM 846 O O . ASP A 1 108 ? 12.102 -9.779 2.207 1.00 90.56 108 ASP A O 1
ATOM 850 N N . GLY A 1 109 ? 13.747 -11.199 1.663 1.00 90.75 109 GLY A N 1
ATOM 851 C CA . GLY A 1 109 ? 12.961 -12.411 1.894 1.00 90.75 109 GLY A CA 1
ATOM 852 C C . GLY A 1 109 ? 12.302 -12.973 0.629 1.00 90.75 109 GLY A C 1
ATOM 853 O O . GLY A 1 109 ? 12.856 -12.846 -0.464 1.00 90.75 109 GLY A O 1
ATOM 854 N N . PRO A 1 110 ? 11.170 -13.692 0.763 1.00 92.12 110 PRO A N 1
ATOM 855 C CA . PRO A 1 110 ? 10.488 -14.305 -0.373 1.00 92.12 110 PRO A CA 1
ATOM 856 C C . PRO A 1 110 ? 10.025 -13.270 -1.402 1.00 92.12 110 PRO A C 1
ATOM 858 O O . PRO A 1 110 ? 9.657 -12.154 -1.049 1.00 92.12 110 PRO A O 1
ATOM 861 N N . ALA A 1 111 ? 9.972 -13.660 -2.677 1.00 95.12 111 ALA A N 1
ATOM 862 C CA . ALA A 1 111 ? 9.499 -12.781 -3.740 1.00 95.12 111 ALA A CA 1
ATOM 863 C C . ALA A 1 111 ? 8.015 -12.417 -3.543 1.00 95.12 111 ALA A C 1
ATOM 865 O O . ALA A 1 111 ? 7.143 -13.285 -3.610 1.00 95.12 111 ALA A O 1
ATOM 866 N N . ILE A 1 112 ? 7.729 -11.127 -3.350 1.00 97.31 112 ILE A N 1
ATOM 867 C CA . ILE A 1 112 ? 6.368 -10.604 -3.166 1.00 97.31 112 ILE A CA 1
ATOM 868 C C . ILE A 1 112 ? 5.914 -9.929 -4.462 1.00 97.31 112 ILE A C 1
ATOM 870 O O . ILE A 1 112 ? 6.518 -8.933 -4.866 1.00 97.31 112 ILE A O 1
ATOM 874 N N . PRO A 1 113 ? 4.868 -10.439 -5.141 1.00 96.88 113 PRO A N 1
ATOM 875 C CA . PRO A 1 113 ? 4.312 -9.792 -6.322 1.00 96.88 113 PRO A CA 1
ATOM 876 C C . PRO A 1 113 ? 3.832 -8.371 -6.018 1.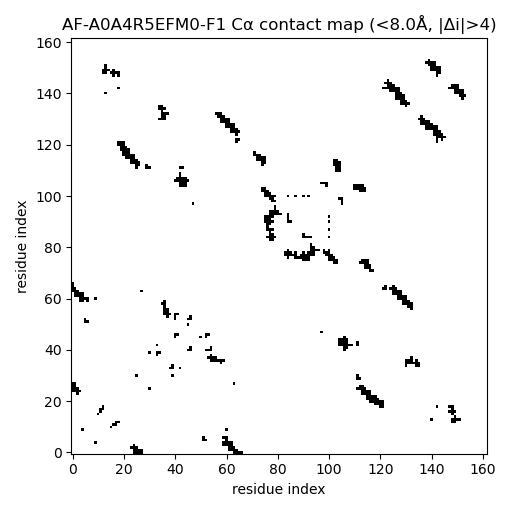00 96.88 113 PRO A C 1
ATOM 878 O O . PRO A 1 113 ? 3.020 -8.151 -5.117 1.00 96.88 113 PRO A O 1
ATOM 881 N N . GLU A 1 114 ? 4.289 -7.416 -6.819 1.00 96.00 114 GLU A N 1
ATOM 882 C CA . GLU A 1 114 ? 3.951 -6.004 -6.677 1.00 96.00 114 GLU A CA 1
ATOM 883 C C . GLU A 1 114 ? 3.164 -5.514 -7.897 1.00 96.00 114 GLU A C 1
ATOM 885 O O . GLU A 1 114 ? 3.339 -5.985 -9.026 1.00 96.00 114 GLU A O 1
ATOM 890 N N . PHE A 1 115 ? 2.266 -4.561 -7.664 1.00 96.62 115 PHE A N 1
ATOM 891 C CA . PHE A 1 115 ? 1.467 -3.914 -8.694 1.00 96.62 115 PHE A CA 1
ATOM 892 C C . PHE A 1 115 ? 1.605 -2.408 -8.551 1.00 96.62 115 PHE A C 1
ATOM 894 O O . PHE A 1 115 ? 1.562 -1.883 -7.442 1.00 96.62 115 PHE A O 1
ATOM 901 N N . LYS A 1 116 ? 1.716 -1.697 -9.668 1.00 95.69 116 LYS A N 1
ATOM 902 C CA . LYS A 1 116 ? 1.655 -0.240 -9.687 1.00 95.69 116 LYS A CA 1
ATOM 903 C C . LYS A 1 116 ? 0.288 0.184 -10.190 1.00 95.69 116 LYS A C 1
ATOM 905 O O . LYS A 1 116 ? -0.209 -0.327 -11.196 1.00 95.69 116 LYS A O 1
ATOM 910 N N . ILE A 1 117 ? -0.312 1.106 -9.455 1.00 95.44 117 ILE A N 1
ATOM 911 C CA . ILE A 1 117 ? -1.576 1.727 -9.805 1.00 95.44 117 ILE A CA 1
ATOM 912 C C . ILE A 1 117 ? -1.394 3.226 -10.008 1.00 95.44 117 ILE A C 1
ATOM 914 O O . ILE A 1 117 ? -0.655 3.883 -9.272 1.00 95.44 117 ILE A O 1
ATOM 918 N N . GLU A 1 118 ? -2.122 3.767 -10.977 1.00 91.94 118 GLU A N 1
ATOM 919 C CA . GLU A 1 118 ? -2.378 5.204 -11.044 1.00 91.94 118 GLU A CA 1
ATOM 920 C C . GLU A 1 118 ? -3.343 5.628 -9.928 1.00 91.94 118 GLU A C 1
ATOM 922 O O . GLU A 1 118 ? -3.831 4.793 -9.161 1.00 91.94 118 GLU A O 1
ATOM 927 N N . SER A 1 119 ? -3.635 6.926 -9.841 1.00 92.75 119 SER A N 1
ATOM 928 C CA . SER A 1 119 ? -4.601 7.456 -8.876 1.00 92.75 119 SER A CA 1
ATOM 929 C C . SER A 1 119 ? -5.991 6.846 -9.082 1.00 92.75 119 SER A C 1
ATOM 931 O O . SER A 1 119 ? -6.629 7.041 -10.118 1.00 92.75 119 SER A O 1
ATOM 933 N N . GLN A 1 120 ? -6.459 6.087 -8.091 1.00 93.19 120 GLN A N 1
ATOM 934 C CA . GLN A 1 120 ? -7.754 5.411 -8.095 1.00 93.19 120 GLN A CA 1
ATOM 935 C C . GLN A 1 120 ? -8.539 5.755 -6.837 1.00 93.19 120 GLN A C 1
ATOM 937 O O . GLN A 1 120 ? -7.985 5.749 -5.739 1.00 93.19 120 GLN A O 1
ATOM 942 N N . ARG A 1 121 ? -9.849 5.987 -6.986 1.00 94.31 121 ARG A N 1
ATOM 943 C CA . ARG A 1 121 ? -10.749 6.099 -5.834 1.00 94.31 121 ARG A CA 1
ATOM 944 C C . ARG A 1 121 ? -10.910 4.745 -5.157 1.00 94.31 121 ARG A C 1
ATOM 946 O O . ARG A 1 121 ? -11.135 3.732 -5.824 1.00 94.31 121 ARG A O 1
ATOM 953 N N . LEU A 1 122 ? -10.821 4.747 -3.836 1.00 95.88 122 LEU A N 1
ATOM 954 C CA . LEU A 1 122 ? -11.104 3.595 -3.004 1.00 95.88 122 LEU A CA 1
ATOM 955 C C . LEU A 1 122 ? -12.601 3.253 -3.081 1.00 95.88 122 LEU A C 1
ATOM 957 O O . LEU A 1 122 ? -13.444 4.152 -3.087 1.00 95.88 122 LEU A O 1
ATOM 961 N N . PRO A 1 123 ? -12.955 1.961 -3.167 1.00 95.75 123 PRO A N 1
ATOM 962 C CA . PRO A 1 123 ? -14.349 1.545 -3.122 1.00 95.75 123 PRO A CA 1
ATOM 963 C C . PRO A 1 123 ? -14.932 1.740 -1.716 1.00 95.75 123 PRO A C 1
ATOM 965 O O . PRO A 1 123 ? -14.195 1.746 -0.727 1.00 95.75 123 PRO A O 1
ATOM 968 N N . HIS A 1 124 ? -16.265 1.829 -1.627 1.00 96.31 124 HIS A N 1
ATOM 969 C CA . HIS A 1 124 ? -16.974 1.742 -0.348 1.00 96.31 124 HIS A CA 1
ATOM 970 C C . HIS A 1 124 ? -16.516 0.493 0.419 1.00 96.31 124 HIS A C 1
ATOM 972 O O . HIS A 1 124 ? -16.332 -0.574 -0.174 1.00 96.31 124 HIS A O 1
ATOM 978 N N . GLY A 1 125 ? -16.323 0.629 1.729 1.00 96.12 125 GLY A N 1
ATOM 979 C CA . GLY A 1 125 ? -15.856 -0.459 2.581 1.00 96.12 125 GLY A CA 1
ATOM 980 C C . GLY A 1 125 ? -14.353 -0.723 2.490 1.00 96.12 125 GLY A C 1
ATOM 981 O O . GLY A 1 125 ? -13.898 -1.730 3.018 1.00 96.12 125 GLY A O 1
ATOM 982 N N . ALA A 1 126 ? -13.563 0.143 1.844 1.00 97.81 126 ALA A N 1
ATOM 983 C CA . ALA A 1 126 ? -12.117 0.131 2.050 1.00 97.81 126 ALA A CA 1
ATOM 984 C C . ALA A 1 126 ? -11.793 0.395 3.530 1.00 97.81 126 ALA A C 1
ATOM 986 O O . ALA A 1 126 ? -12.469 1.172 4.198 1.00 97.81 126 ALA A O 1
ATOM 987 N N . GLU A 1 127 ? -10.754 -0.239 4.052 1.00 98.50 127 GLU A N 1
ATOM 988 C CA . GLU A 1 127 ? -10.451 -0.252 5.482 1.00 98.50 127 GLU A CA 1
ATOM 989 C C . GLU A 1 127 ? -9.039 0.262 5.734 1.00 98.50 127 GLU A C 1
ATOM 991 O O . GLU A 1 127 ? -8.101 -0.122 5.038 1.00 98.50 127 GLU A O 1
ATOM 996 N N . LEU A 1 128 ? -8.877 1.106 6.751 1.00 98.50 128 LEU A N 1
ATOM 997 C CA . LEU A 1 128 ? -7.586 1.578 7.236 1.00 98.50 128 LEU A CA 1
ATOM 998 C C . LEU A 1 128 ? -7.277 0.847 8.536 1.00 98.50 128 LEU A C 1
ATOM 1000 O O . LEU A 1 128 ? -8.036 0.921 9.504 1.00 98.50 128 LEU A O 1
ATOM 1004 N N . TYR A 1 129 ? -6.151 0.150 8.550 1.00 98.50 129 TYR A N 1
ATOM 1005 C CA . TYR A 1 129 ? -5.654 -0.608 9.685 1.00 98.50 129 TYR A CA 1
ATOM 1006 C C . TYR A 1 129 ? -4.386 0.020 10.237 1.00 98.50 129 TYR A C 1
ATOM 1008 O O . TYR A 1 129 ? -3.568 0.561 9.494 1.00 98.50 129 TYR A O 1
ATOM 1016 N N . ARG A 1 130 ? -4.208 -0.137 11.543 1.00 98.19 130 ARG A N 1
ATOM 1017 C CA . ARG A 1 130 ? -2.954 0.079 12.251 1.00 98.19 130 ARG A CA 1
ATOM 1018 C C . ARG A 1 130 ? -2.401 -1.267 12.686 1.00 98.19 130 ARG A C 1
ATOM 1020 O O . ARG A 1 130 ? -3.128 -2.055 13.288 1.00 98.19 130 ARG A O 1
ATOM 1027 N N . ILE A 1 131 ? -1.130 -1.505 12.416 1.00 98.38 131 ILE A N 1
ATOM 1028 C CA . ILE A 1 131 ? -0.404 -2.712 12.807 1.00 98.38 131 ILE A CA 1
ATOM 1029 C C . ILE A 1 131 ? 0.675 -2.279 13.794 1.00 98.38 131 ILE A C 1
ATOM 1031 O O . ILE A 1 131 ? 1.504 -1.440 13.449 1.00 98.38 131 ILE A O 1
ATOM 1035 N N . ALA A 1 132 ? 0.630 -2.798 15.019 1.00 98.12 132 ALA A N 1
ATOM 1036 C CA . ALA A 1 132 ? 1.594 -2.474 16.070 1.00 98.12 132 ALA A CA 1
ATOM 1037 C C . ALA A 1 132 ? 2.847 -3.367 16.002 1.00 98.12 132 ALA A C 1
ATOM 1039 O O . ALA A 1 132 ? 2.845 -4.405 15.340 1.00 98.12 132 ALA A O 1
ATOM 1040 N N . ALA A 1 133 ? 3.912 -2.985 16.710 1.00 97.25 133 ALA A N 1
ATOM 1041 C CA . ALA A 1 133 ? 5.173 -3.729 16.785 1.00 97.25 133 ALA A CA 1
ATOM 1042 C C . ALA A 1 133 ? 5.009 -5.186 17.252 1.00 97.25 133 ALA A C 1
ATOM 1044 O O . ALA A 1 133 ? 5.746 -6.061 16.800 1.00 97.25 133 ALA A O 1
ATOM 1045 N N . ASP A 1 134 ? 4.013 -5.460 18.099 1.00 96.75 134 ASP A N 1
ATOM 1046 C CA . ASP A 1 134 ? 3.660 -6.807 18.571 1.00 96.75 134 ASP A CA 1
ATOM 1047 C C . ASP A 1 134 ? 2.842 -7.630 17.555 1.00 96.75 134 ASP A C 1
ATOM 1049 O O . ASP A 1 134 ? 2.435 -8.756 17.839 1.00 96.75 134 ASP A O 1
ATOM 1053 N N . GLY A 1 135 ? 2.587 -7.062 16.377 1.00 96.94 135 GLY A N 1
ATOM 1054 C CA . GLY A 1 135 ? 1.832 -7.659 15.286 1.00 96.94 135 GLY A CA 1
ATOM 1055 C C . GLY A 1 135 ? 0.315 -7.582 15.434 1.00 96.94 135 GLY A C 1
ATOM 1056 O O . GLY A 1 135 ? -0.409 -8.096 14.581 1.00 96.94 135 GLY A O 1
ATOM 1057 N N . LYS A 1 136 ? -0.208 -6.935 16.485 1.00 97.50 136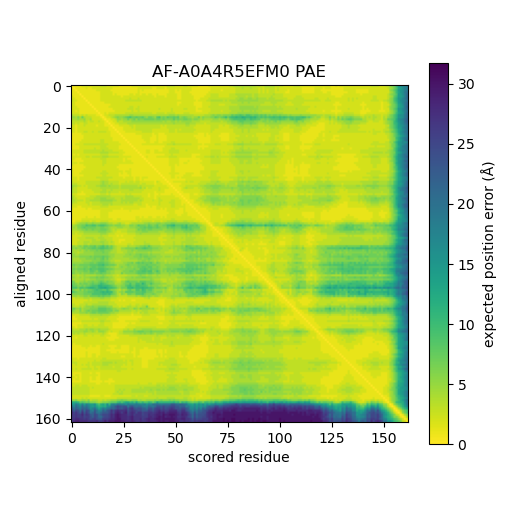 LYS A N 1
ATOM 1058 C CA . LYS A 1 136 ? -1.654 -6.745 16.611 1.00 97.50 136 LYS A CA 1
ATOM 1059 C C . LYS A 1 136 ? -2.149 -5.755 15.571 1.00 97.50 136 LYS A C 1
ATOM 1061 O O . LYS A 1 136 ? -1.742 -4.591 15.534 1.00 97.50 136 LYS A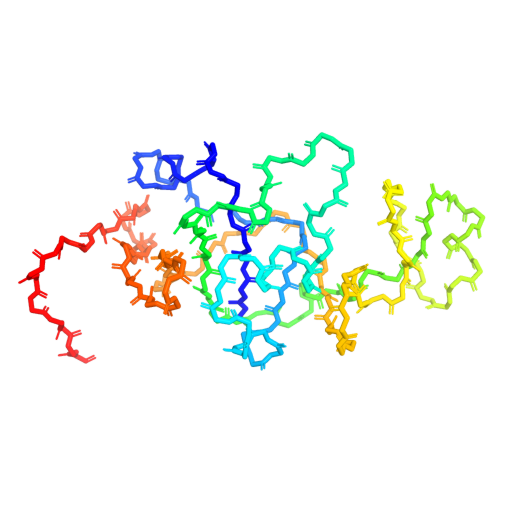 O 1
ATOM 1066 N N . GLU A 1 137 ? -3.108 -6.215 14.783 1.00 96.69 137 GLU A N 1
ATOM 1067 C CA . GLU A 1 137 ? -3.830 -5.379 13.840 1.00 96.69 137 GLU A CA 1
ATOM 1068 C C . GLU A 1 137 ? -5.085 -4.785 14.477 1.00 96.69 137 GLU A C 1
ATOM 1070 O O . GLU A 1 137 ? -5.827 -5.444 15.209 1.00 96.69 137 GLU A O 1
ATOM 1075 N N . ARG A 1 138 ? -5.354 -3.523 14.160 1.00 97.00 138 ARG A N 1
ATOM 1076 C CA . ARG A 1 138 ? -6.517 -2.789 14.637 1.00 97.00 138 ARG A CA 1
ATOM 1077 C C . ARG A 1 138 ? -7.157 -2.043 13.480 1.00 97.00 138 ARG A C 1
ATOM 1079 O O . ARG A 1 138 ? -6.504 -1.214 12.853 1.00 97.00 138 ARG A O 1
ATOM 1086 N N . LEU A 1 139 ? -8.442 -2.291 13.236 1.00 97.62 139 LEU A N 1
ATOM 1087 C CA . LEU A 1 139 ? -9.228 -1.463 12.324 1.00 97.62 139 LEU A CA 1
ATOM 1088 C C . LEU A 1 139 ? -9.350 -0.053 12.915 1.00 97.62 139 LEU A C 1
ATOM 1090 O O . LEU A 1 139 ? -9.839 0.115 14.034 1.00 97.62 139 LEU A O 1
ATOM 1094 N N . VAL A 1 140 ? -8.885 0.943 12.168 1.00 97.50 140 VAL A N 1
ATOM 1095 C CA . VAL A 1 140 ? -8.916 2.360 12.546 1.00 97.50 140 VAL A CA 1
ATOM 1096 C C . VAL A 1 140 ? -10.123 3.045 11.934 1.00 97.50 140 VAL A C 1
ATOM 1098 O O . VAL A 1 140 ? -10.787 3.810 12.623 1.00 97.50 140 VAL A O 1
ATOM 1101 N N . ALA A 1 141 ? -10.429 2.781 10.664 1.00 98.00 141 ALA A N 1
ATOM 1102 C CA . ALA A 1 141 ? -11.569 3.385 9.987 1.00 98.00 141 ALA A CA 1
ATOM 1103 C C . ALA A 1 141 ? -12.032 2.549 8.791 1.00 98.00 141 ALA A C 1
ATOM 1105 O O . ALA A 1 141 ? -11.232 1.854 8.168 1.00 98.00 141 ALA A O 1
ATOM 1106 N N . GLY A 1 142 ? -13.319 2.656 8.460 1.00 98.19 142 GLY A N 1
ATOM 1107 C CA . GLY A 1 142 ? -13.871 2.189 7.185 1.00 98.19 142 GLY A CA 1
ATOM 1108 C C . GLY A 1 142 ? -14.261 3.380 6.313 1.00 98.19 142 GLY A C 1
ATOM 1109 O O . GLY A 1 142 ? -14.808 4.355 6.826 1.00 98.19 142 GLY A O 1
ATOM 1110 N N . TYR A 1 143 ? -13.971 3.320 5.020 1.00 97.75 143 TYR A N 1
ATOM 1111 C CA . TYR A 1 143 ? -14.339 4.347 4.057 1.00 97.75 143 TYR A CA 1
ATOM 1112 C C . TYR A 1 143 ? -15.792 4.178 3.613 1.00 97.75 143 TYR A C 1
ATOM 1114 O O . TYR A 1 143 ? -16.183 3.127 3.099 1.00 97.75 143 TYR A O 1
ATOM 1122 N N . ASP A 1 144 ? -16.573 5.238 3.783 1.00 97.06 144 ASP A N 1
ATOM 1123 C CA . ASP A 1 144 ? -17.941 5.345 3.301 1.00 97.06 144 ASP A CA 1
ATOM 1124 C C . ASP A 1 144 ? -17.949 6.224 2.045 1.00 97.06 144 ASP A C 1
ATOM 1126 O O . ASP A 1 144 ? -17.693 7.429 2.114 1.00 97.06 144 ASP A O 1
ATOM 1130 N N . ALA A 1 145 ? -18.208 5.611 0.887 1.00 95.25 145 ALA A N 1
ATOM 1131 C CA . ALA A 1 145 ? -18.198 6.310 -0.397 1.00 95.25 145 ALA A CA 1
ATOM 1132 C C . ALA A 1 145 ? -19.421 7.218 -0.616 1.00 95.25 145 ALA A C 1
ATOM 1134 O O . ALA A 1 145 ? -19.325 8.164 -1.400 1.00 95.25 145 ALA A O 1
ATOM 1135 N N . ASP A 1 146 ? -20.537 6.966 0.076 1.00 95.56 146 ASP A N 1
ATOM 1136 C CA . ASP A 1 146 ? -21.746 7.788 -0.037 1.00 95.56 146 ASP A CA 1
ATOM 1137 C C . ASP A 1 146 ? -21.546 9.102 0.718 1.00 95.56 146 ASP A C 1
ATOM 1139 O O . ASP A 1 146 ? -21.859 10.185 0.222 1.00 95.56 146 ASP A O 1
ATOM 1143 N N . LEU A 1 147 ? -20.927 9.013 1.897 1.00 94.88 147 LEU A N 1
ATOM 1144 C CA . LEU A 1 147 ? -20.564 10.160 2.727 1.00 94.88 147 LEU A CA 1
ATOM 1145 C C . LEU A 1 147 ? -19.198 10.763 2.371 1.00 94.88 147 LEU A C 1
ATOM 1147 O O . LEU A 1 147 ? -18.834 11.803 2.922 1.00 94.88 147 LEU A O 1
ATOM 1151 N N . ARG A 1 148 ? -18.435 10.101 1.492 1.00 94.12 148 ARG A N 1
ATOM 1152 C CA . ARG A 1 148 ? -17.050 10.427 1.107 1.00 94.12 148 ARG A CA 1
ATOM 1153 C C . ARG A 1 148 ? -16.154 10.745 2.301 1.00 94.12 148 ARG A C 1
ATOM 1155 O O . ARG A 1 148 ? -15.424 11.734 2.306 1.00 94.12 148 ARG A O 1
ATOM 1162 N N . ARG A 1 149 ? -16.221 9.907 3.332 1.00 95.81 149 ARG A N 1
ATOM 1163 C CA . ARG A 1 149 ? -1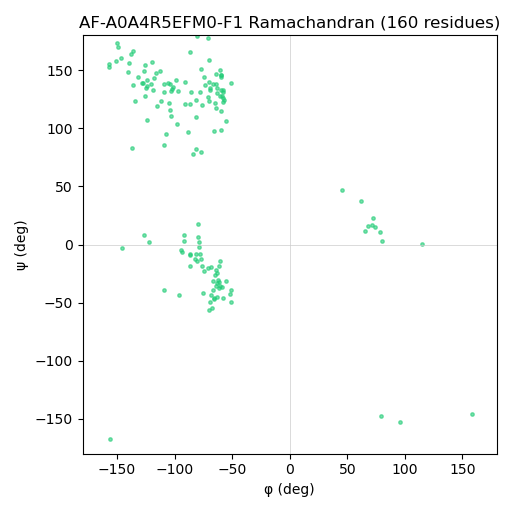5.458 10.102 4.568 1.00 95.81 149 ARG A CA 1
ATOM 1164 C C . ARG A 1 149 ? -15.039 8.785 5.190 1.00 95.81 149 ARG A C 1
ATOM 1166 O O . ARG A 1 149 ? -15.644 7.741 4.959 1.00 95.81 149 ARG A O 1
ATOM 1173 N N . TRP A 1 150 ? -14.031 8.865 6.043 1.00 97.38 150 TRP A N 1
ATOM 1174 C CA . TRP A 1 150 ? -13.573 7.740 6.841 1.00 97.38 150 TRP A CA 1
ATOM 1175 C C . TRP A 1 150 ? -14.300 7.718 8.183 1.00 97.38 150 TRP A C 1
ATOM 1177 O O . TRP A 1 150 ? -14.253 8.666 8.963 1.00 97.38 150 TRP A O 1
ATOM 1187 N N . LEU A 1 151 ? -14.998 6.621 8.455 1.00 96.06 151 LEU A N 1
ATOM 1188 C CA . LEU A 1 151 ? -15.718 6.397 9.701 1.00 96.06 151 LEU A CA 1
ATOM 1189 C C . LEU A 1 151 ? -14.773 5.747 10.714 1.00 96.06 151 LEU A C 1
ATOM 1191 O O . LEU A 1 151 ? -14.574 4.528 10.698 1.00 96.06 151 LEU A O 1
ATOM 1195 N N . VAL A 1 152 ? -14.186 6.573 11.584 1.00 93.44 152 VAL A N 1
ATOM 1196 C CA . VAL A 1 152 ? -13.252 6.135 12.629 1.00 93.44 152 VAL A CA 1
ATOM 1197 C C . VAL A 1 152 ? -13.924 5.145 13.584 1.00 93.44 152 VAL A C 1
ATOM 1199 O O . VAL A 1 152 ? -15.031 5.362 14.081 1.00 93.44 152 VAL A O 1
ATOM 1202 N N . LYS A 1 153 ? -13.233 4.041 13.861 1.00 88.25 153 LYS A N 1
ATOM 1203 C CA . LYS A 1 153 ? -13.621 3.011 14.820 1.00 88.25 153 LYS A CA 1
ATOM 1204 C C . LYS A 1 153 ? -12.880 3.256 16.131 1.00 88.25 153 LYS A C 1
ATOM 1206 O O . LYS A 1 153 ? -11.691 2.966 16.270 1.00 88.25 153 LYS A O 1
ATOM 1211 N N . LEU A 1 154 ? -13.600 3.793 17.112 1.00 69.00 154 LEU A N 1
ATOM 1212 C CA . LEU A 1 154 ? -13.062 3.989 18.454 1.00 69.00 154 LEU A CA 1
ATOM 1213 C C . LEU A 1 154 ? -12.718 2.640 19.114 1.00 69.00 154 LEU A C 1
ATOM 1215 O O . LEU A 1 154 ? -13.417 1.642 18.898 1.00 69.00 154 LEU A O 1
ATOM 1219 N N . PRO A 1 155 ? -11.675 2.586 19.959 1.00 55.22 155 PRO A N 1
ATOM 1220 C CA . PRO A 1 155 ? -11.475 1.477 20.881 1.00 55.22 155 PRO A CA 1
ATOM 1221 C C . PRO A 1 155 ? -12.684 1.244 21.774 1.00 55.22 155 PRO A C 1
ATOM 1223 O O . PRO A 1 155 ? -12.931 2.010 22.692 1.00 55.22 155 PRO A O 1
ATOM 1226 N N . GLY A 1 156 ? -13.428 0.172 21.480 1.00 53.12 156 GLY A N 1
ATOM 1227 C CA . GLY A 1 156 ? -14.574 -0.276 22.274 1.00 53.12 156 GLY A CA 1
ATOM 1228 C C . GLY A 1 156 ? -15.934 -0.213 21.573 1.00 53.12 156 GLY A C 1
ATOM 1229 O O . GLY A 1 156 ? -16.926 -0.590 22.185 1.00 53.12 156 GLY A O 1
ATOM 1230 N N . GLY A 1 157 ? -16.017 0.222 20.310 1.00 42.84 157 GLY A N 1
ATOM 1231 C CA . GLY A 1 157 ? -17.273 0.138 19.554 1.00 42.84 157 GLY A CA 1
ATOM 1232 C C . GLY A 1 157 ? -17.626 -1.322 19.222 1.00 42.84 157 GLY A C 1
ATOM 1233 O O . GLY A 1 157 ? -16.735 -2.040 18.757 1.00 42.84 157 GLY A O 1
ATOM 1234 N N . PRO A 1 158 ? -18.875 -1.788 19.432 1.00 40.97 158 PRO A N 1
ATOM 1235 C CA . PRO A 1 158 ? -19.248 -3.154 19.093 1.00 40.97 158 PRO A CA 1
ATOM 1236 C C . PRO A 1 158 ? -18.995 -3.384 17.604 1.00 40.97 158 PRO A C 1
ATOM 1238 O O . PRO A 1 158 ? -19.445 -2.609 16.758 1.00 40.97 158 PRO A O 1
ATOM 1241 N N . GLY A 1 159 ? -18.228 -4.431 17.299 1.00 42.53 159 GLY A N 1
ATOM 1242 C CA . GLY A 1 159 ? -17.967 -4.871 15.937 1.00 42.53 159 GLY A CA 1
ATOM 1243 C C . GLY A 1 159 ? -19.286 -5.228 15.269 1.00 42.53 159 GLY A C 1
ATOM 1244 O O . GLY A 1 159 ? -19.828 -6.306 15.500 1.00 42.53 159 GLY A O 1
ATOM 1245 N N . GLY A 1 160 ? -19.817 -4.295 14.482 1.00 37.19 160 GLY A N 1
ATOM 1246 C CA . GLY A 1 160 ? -21.009 -4.504 13.681 1.00 37.19 160 GLY A CA 1
ATOM 1247 C C . GLY A 1 160 ? -20.720 -5.552 12.618 1.00 37.19 160 GLY A C 1
ATOM 1248 O O . GLY A 1 160 ? -20.137 -5.242 11.585 1.00 37.19 160 GLY A O 1
ATOM 1249 N N . ARG A 1 161 ? -21.115 -6.793 12.899 1.00 37.84 161 ARG A N 1
ATOM 1250 C CA . ARG A 1 161 ? -21.541 -7.729 11.864 1.00 37.84 161 ARG A CA 1
ATOM 1251 C C . ARG A 1 161 ? -22.950 -7.314 11.445 1.00 37.84 161 ARG A C 1
ATOM 1253 O O . ARG A 1 161 ? -23.846 -7.303 12.286 1.00 37.84 161 ARG A O 1
ATOM 1260 N N . ALA A 1 162 ? -23.109 -6.988 10.172 1.00 34.47 162 ALA A N 1
ATOM 1261 C CA . ALA A 1 162 ? -24.349 -7.130 9.424 1.00 34.47 162 ALA A CA 1
ATOM 1262 C C . ALA A 1 162 ? -23.996 -7.883 8.141 1.00 34.47 162 ALA A C 1
ATOM 1264 O O . ALA A 1 162 ? -22.926 -7.562 7.572 1.00 34.47 162 ALA A O 1
#

pLDDT: mean 91.82, std 11.99, range [34.47, 98.69]